Protein AF-A0A7S1CNX6-F1 (afdb_monomer_lite)

Organism: NCBI:txid1486930

Radius of gyration: 14.58 Å; chains: 1; bounding box: 37×36×36 Å

Structure (mmCIF, N/CA/C/O backbone):
data_AF-A0A7S1CNX6-F1
#
_entry.id   AF-A0A7S1CNX6-F1
#
loop_
_atom_site.group_PDB
_atom_site.id
_atom_site.type_symbol
_atom_site.label_atom_id
_atom_site.label_alt_id
_atom_site.label_comp_id
_atom_site.label_asym_id
_atom_site.label_entity_id
_atom_site.label_seq_id
_atom_site.pdbx_PDB_ins_code
_atom_site.Cartn_x
_atom_site.Cartn_y
_atom_site.Cartn_z
_atom_site.occupancy
_atom_site.B_iso_or_equiv
_atom_site.auth_seq_id
_atom_site.auth_comp_id
_atom_site.auth_asym_id
_atom_site.auth_atom_id
_atom_site.pdbx_PDB_model_num
ATOM 1 N N . GLY A 1 1 ? 10.327 21.411 -17.663 1.00 49.28 1 GLY A N 1
ATOM 2 C CA . GLY A 1 1 ? 8.907 21.516 -18.055 1.00 49.28 1 GLY A CA 1
ATOM 3 C C . GLY A 1 1 ? 8.058 21.557 -16.800 1.00 49.28 1 GLY A C 1
ATOM 4 O O . GLY A 1 1 ? 8.597 21.206 -15.756 1.00 49.28 1 GLY A O 1
ATOM 5 N N . PRO A 1 2 ? 6.796 22.010 -16.858 1.00 67.00 2 PRO A N 1
ATOM 6 C CA . PRO A 1 2 ? 5.916 21.973 -15.692 1.00 67.00 2 PRO A CA 1
ATOM 7 C C . PRO A 1 2 ? 5.732 20.526 -15.218 1.00 67.00 2 PRO A C 1
ATOM 9 O O . PRO A 1 2 ? 5.730 19.604 -16.038 1.00 67.00 2 PRO A O 1
ATOM 12 N N . ASN A 1 3 ? 5.598 20.332 -13.906 1.00 65.19 3 ASN A N 1
ATOM 13 C CA . ASN A 1 3 ? 5.233 19.032 -13.350 1.00 65.19 3 ASN A CA 1
ATOM 14 C C . ASN A 1 3 ? 3.901 18.588 -13.978 1.00 65.19 3 ASN A C 1
ATOM 16 O O . ASN A 1 3 ? 2.960 19.376 -14.071 1.00 65.19 3 ASN A O 1
ATOM 20 N N . THR A 1 4 ? 3.851 17.347 -14.454 1.00 72.94 4 THR A N 1
ATOM 21 C CA . THR A 1 4 ? 2.631 16.718 -14.984 1.00 72.94 4 THR A CA 1
ATOM 22 C C . THR A 1 4 ? 1.989 15.870 -13.885 1.00 72.94 4 THR A C 1
ATOM 24 O O . THR A 1 4 ? 2.619 15.631 -12.858 1.00 72.94 4 THR A O 1
ATOM 27 N N . GLY A 1 5 ? 0.762 15.384 -14.095 1.00 65.69 5 GLY A N 1
ATOM 28 C CA . GLY A 1 5 ? 0.116 14.446 -13.165 1.00 65.69 5 GLY A CA 1
ATOM 29 C C . GLY A 1 5 ? 0.789 13.068 -13.072 1.00 65.69 5 GLY A C 1
ATOM 30 O O . GLY A 1 5 ? 0.414 12.293 -12.208 1.00 65.69 5 GLY A O 1
ATOM 31 N N . GLY A 1 6 ? 1.777 12.782 -13.932 1.00 72.62 6 GLY A N 1
ATOM 32 C CA . GLY A 1 6 ? 2.460 11.492 -14.052 1.00 72.62 6 GLY A CA 1
ATOM 33 C C . GLY A 1 6 ? 2.450 11.014 -15.506 1.00 72.62 6 GLY A C 1
ATOM 34 O O . GLY A 1 6 ? 1.395 10.786 -16.084 1.00 72.62 6 GLY A O 1
ATOM 35 N N . MET A 1 7 ? 3.625 10.891 -16.133 1.00 79.88 7 MET A N 1
ATOM 36 C CA . MET A 1 7 ? 3.741 10.490 -17.552 1.00 79.88 7 MET A CA 1
ATOM 37 C C . MET A 1 7 ? 3.858 8.974 -17.752 1.00 79.88 7 MET A C 1
ATOM 39 O O . MET A 1 7 ? 3.803 8.493 -18.881 1.00 79.88 7 MET A O 1
ATOM 43 N N . GLY A 1 8 ? 4.062 8.226 -16.670 1.00 81.69 8 GLY A N 1
ATOM 44 C CA . GLY A 1 8 ? 4.224 6.780 -16.684 1.00 81.69 8 GLY A CA 1
ATOM 45 C C . GLY A 1 8 ? 4.760 6.269 -15.352 1.00 81.69 8 GLY A C 1
ATOM 46 O O . GLY A 1 8 ? 5.372 7.018 -14.591 1.00 81.69 8 GLY A O 1
ATOM 47 N N . ALA A 1 9 ? 4.533 4.986 -15.094 1.00 86.25 9 ALA A N 1
ATOM 48 C CA . ALA A 1 9 ? 5.018 4.266 -13.925 1.00 86.25 9 ALA A CA 1
ATOM 49 C C . ALA A 1 9 ? 5.551 2.891 -14.354 1.00 86.25 9 ALA A C 1
ATOM 51 O O . ALA A 1 9 ? 5.281 2.430 -15.464 1.00 86.25 9 ALA A O 1
ATOM 52 N N . TYR A 1 10 ? 6.318 2.236 -13.486 1.00 84.31 10 TYR A N 1
ATOM 53 C CA . TYR A 1 10 ? 6.756 0.853 -13.667 1.00 84.31 10 TYR A CA 1
ATOM 54 C C . TYR A 1 10 ? 6.834 0.152 -12.310 1.00 84.31 10 TYR A C 1
ATOM 56 O O . TYR A 1 10 ? 7.069 0.791 -11.284 1.00 84.31 10 TYR A O 1
ATOM 64 N N . ALA A 1 11 ? 6.627 -1.163 -12.307 1.00 84.25 11 ALA A N 1
ATOM 65 C CA . ALA A 1 11 ? 6.674 -1.979 -11.104 1.00 84.25 11 ALA A CA 1
ATOM 66 C C . ALA A 1 11 ? 7.169 -3.405 -11.438 1.00 84.25 11 ALA A C 1
ATOM 68 O O . ALA A 1 11 ? 6.797 -3.928 -12.490 1.00 84.25 11 ALA A O 1
ATOM 69 N N . PRO A 1 12 ? 7.978 -4.043 -10.568 1.00 83.88 12 PRO A N 1
ATOM 70 C CA . PRO A 1 12 ? 8.556 -3.486 -9.346 1.00 83.88 12 PRO A CA 1
ATOM 71 C C . PRO A 1 12 ? 9.688 -2.493 -9.621 1.00 83.88 12 PRO A C 1
ATOM 73 O O . PRO A 1 12 ? 10.423 -2.623 -10.598 1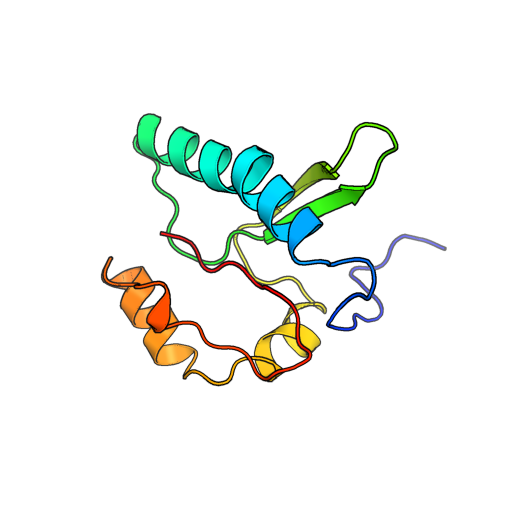.00 83.88 12 PRO A O 1
ATOM 76 N N . ALA A 1 13 ? 9.864 -1.523 -8.726 1.00 84.75 13 ALA A N 1
ATOM 77 C CA . ALA A 1 13 ? 11.048 -0.676 -8.748 1.00 84.75 13 ALA A CA 1
ATOM 78 C C . ALA A 1 13 ? 12.254 -1.466 -8.195 1.00 84.75 13 ALA A C 1
ATOM 80 O O . ALA A 1 13 ? 12.161 -1.949 -7.071 1.00 84.75 13 ALA A O 1
ATOM 81 N N . PRO A 1 14 ? 13.398 -1.573 -8.903 1.00 84.94 14 PRO A N 1
ATOM 82 C CA . PRO A 1 14 ? 14.573 -2.319 -8.431 1.00 84.94 14 PRO A CA 1
ATOM 83 C C . PRO A 1 14 ? 15.141 -1.840 -7.092 1.00 84.94 14 PRO A C 1
ATOM 85 O O . PRO A 1 14 ? 15.838 -2.582 -6.412 1.00 84.94 14 PRO A O 1
ATOM 88 N N . VAL A 1 15 ? 14.856 -0.590 -6.721 1.00 86.69 15 VAL A N 1
ATOM 89 C CA . VAL A 1 15 ? 15.246 -0.014 -5.429 1.00 86.69 15 VAL A CA 1
ATOM 90 C C . VAL A 1 15 ? 14.421 -0.568 -4.259 1.00 86.69 15 VAL A C 1
ATOM 92 O O . VAL A 1 15 ? 14.803 -0.411 -3.104 1.00 86.69 15 VAL A O 1
ATOM 95 N N . TRP A 1 16 ? 13.281 -1.201 -4.543 1.00 87.00 16 TRP A N 1
ATOM 96 C CA . TRP A 1 16 ? 12.386 -1.768 -3.546 1.00 87.00 16 TRP A CA 1
ATOM 97 C C . TRP A 1 16 ? 12.821 -3.190 -3.177 1.00 87.00 16 TRP A C 1
ATOM 99 O O . TRP A 1 16 ? 12.453 -4.151 -3.852 1.00 87.00 16 TRP A O 1
ATOM 109 N N . THR A 1 17 ? 13.616 -3.313 -2.112 1.00 90.19 17 THR A N 1
ATOM 110 C CA . THR A 1 17 ? 14.048 -4.602 -1.544 1.00 90.19 17 THR A CA 1
ATOM 111 C C . THR A 1 17 ? 13.209 -4.988 -0.324 1.00 90.19 17 THR A C 1
ATOM 113 O O . THR A 1 17 ? 12.532 -4.137 0.260 1.00 90.19 17 THR A O 1
ATOM 116 N N . ASP A 1 18 ? 13.276 -6.252 0.098 1.00 89.06 18 ASP A N 1
ATOM 117 C CA . ASP A 1 18 ? 12.572 -6.737 1.294 1.00 89.06 18 ASP A CA 1
ATOM 118 C C . ASP A 1 18 ? 13.050 -6.022 2.569 1.00 89.06 18 ASP A C 1
ATOM 120 O O . ASP A 1 18 ? 12.253 -5.700 3.453 1.00 89.06 18 ASP A O 1
ATOM 124 N N . GLU A 1 19 ? 14.341 -5.687 2.645 1.00 92.44 19 GLU A N 1
ATOM 125 C CA . GLU A 1 19 ? 14.904 -4.914 3.753 1.00 92.44 19 GLU A CA 1
ATOM 126 C C . GLU A 1 19 ? 14.313 -3.503 3.790 1.00 92.44 19 GLU A C 1
ATOM 128 O O . GLU A 1 19 ? 13.884 -3.038 4.850 1.00 92.44 19 GLU A O 1
ATOM 133 N N . LEU A 1 20 ? 14.239 -2.828 2.635 1.00 91.38 20 LEU A N 1
ATOM 134 C CA . LEU A 1 20 ? 13.623 -1.506 2.549 1.00 91.38 20 LEU A CA 1
ATOM 135 C C . LEU A 1 20 ? 12.131 -1.574 2.893 1.00 91.38 20 LEU A C 1
ATOM 137 O O . LEU A 1 20 ? 11.647 -0.731 3.649 1.00 91.38 20 LEU A O 1
ATOM 141 N N . ALA A 1 21 ? 11.418 -2.587 2.398 1.00 91.06 21 ALA A N 1
ATOM 142 C CA . ALA A 1 21 ? 10.008 -2.803 2.702 1.00 91.06 21 ALA A CA 1
ATOM 143 C C . ALA A 1 21 ? 9.779 -2.976 4.212 1.00 91.06 21 ALA A C 1
ATOM 145 O O . ALA A 1 21 ? 8.887 -2.339 4.776 1.00 91.06 21 ALA A O 1
ATOM 146 N N . SER A 1 22 ? 10.627 -3.757 4.890 1.00 92.75 22 SER A N 1
ATOM 147 C CA . SER A 1 22 ? 10.568 -3.937 6.344 1.00 92.75 22 SER A CA 1
ATOM 148 C C . SER A 1 22 ? 10.821 -2.629 7.099 1.00 92.75 22 SER A C 1
ATOM 150 O O . SER A 1 22 ? 10.106 -2.323 8.056 1.00 92.75 22 SER A O 1
ATOM 152 N N . VAL A 1 23 ? 11.809 -1.831 6.675 1.00 95.56 23 VAL A N 1
ATOM 153 C CA . VAL A 1 23 ? 12.099 -0.523 7.289 1.00 95.56 23 VAL A CA 1
ATOM 154 C C . VAL A 1 23 ? 10.920 0.431 7.109 1.00 95.56 23 VAL A C 1
ATOM 156 O O . VAL A 1 23 ? 10.482 1.049 8.080 1.00 95.56 23 VAL A O 1
ATOM 159 N N . VAL A 1 24 ? 10.367 0.533 5.899 1.00 95.25 24 VAL A N 1
ATOM 160 C CA . VAL A 1 24 ? 9.212 1.395 5.605 1.00 95.25 24 VAL A CA 1
ATOM 161 C C . VAL A 1 24 ? 7.987 0.957 6.406 1.00 95.25 24 VAL A C 1
ATOM 163 O O . VAL A 1 24 ? 7.319 1.794 7.012 1.00 95.25 24 VAL A O 1
ATOM 166 N N . HIS A 1 25 ? 7.702 -0.343 6.476 1.00 93.94 25 HIS A N 1
ATOM 167 C CA . HIS A 1 25 ? 6.583 -0.848 7.266 1.00 93.94 25 HIS A CA 1
ATOM 168 C C . HIS A 1 25 ? 6.721 -0.464 8.746 1.00 93.94 25 HIS A C 1
ATOM 170 O O . HIS A 1 25 ? 5.799 0.115 9.320 1.00 93.94 25 HIS A O 1
ATOM 176 N N . ALA A 1 26 ? 7.882 -0.731 9.350 1.00 96.19 26 ALA A N 1
ATOM 177 C CA . ALA A 1 26 ? 8.104 -0.507 10.776 1.00 96.19 26 ALA A CA 1
ATOM 178 C C . ALA A 1 26 ? 8.157 0.979 11.164 1.00 96.19 26 ALA A C 1
ATOM 180 O O . ALA A 1 26 ? 7.724 1.341 12.256 1.00 96.19 26 ALA A O 1
ATOM 181 N N . THR A 1 27 ? 8.700 1.835 10.296 1.00 96.38 27 THR A N 1
ATOM 182 C CA . THR A 1 27 ? 8.976 3.244 10.635 1.00 96.38 27 THR A CA 1
ATOM 183 C C . THR A 1 27 ? 7.953 4.230 10.082 1.00 96.38 27 THR A C 1
ATOM 185 O O . THR A 1 27 ? 7.866 5.346 10.589 1.00 96.38 27 THR A O 1
ATOM 188 N N . ILE A 1 28 ? 7.168 3.838 9.073 1.00 96.12 28 ILE A N 1
ATOM 189 C CA . ILE A 1 28 ? 6.235 4.730 8.375 1.00 96.12 28 ILE A CA 1
ATOM 190 C C . ILE A 1 28 ? 4.808 4.188 8.433 1.00 96.12 28 ILE A C 1
ATOM 192 O O . ILE A 1 28 ? 3.937 4.842 9.003 1.00 96.12 28 ILE A O 1
ATOM 196 N N . LEU A 1 29 ? 4.550 3.008 7.861 1.00 95.25 29 LEU A N 1
ATOM 197 C CA . LEU A 1 29 ? 3.174 2.533 7.666 1.00 95.25 29 LEU A CA 1
ATOM 198 C C . LEU A 1 29 ? 2.514 2.108 8.982 1.00 95.25 29 LEU A C 1
ATOM 200 O O . LEU A 1 29 ? 1.431 2.593 9.302 1.00 95.25 29 LEU A O 1
ATOM 204 N N . ALA A 1 30 ? 3.169 1.255 9.776 1.00 94.75 30 ALA A N 1
ATOM 205 C CA . ALA A 1 30 ? 2.610 0.786 11.043 1.00 94.75 30 ALA A CA 1
ATOM 206 C C . ALA A 1 30 ? 2.387 1.929 12.057 1.00 94.75 30 ALA A C 1
ATOM 208 O O . ALA A 1 30 ? 1.293 1.995 12.622 1.00 94.75 30 ALA A O 1
ATOM 209 N N . PRO A 1 31 ? 3.327 2.881 12.253 1.00 96.94 31 PRO A N 1
ATOM 210 C CA . PRO A 1 31 ? 3.084 4.038 13.114 1.00 96.94 31 PRO A CA 1
ATOM 211 C C . PRO A 1 31 ? 1.964 4.954 12.608 1.00 96.94 31 PRO A C 1
ATOM 213 O O . PRO A 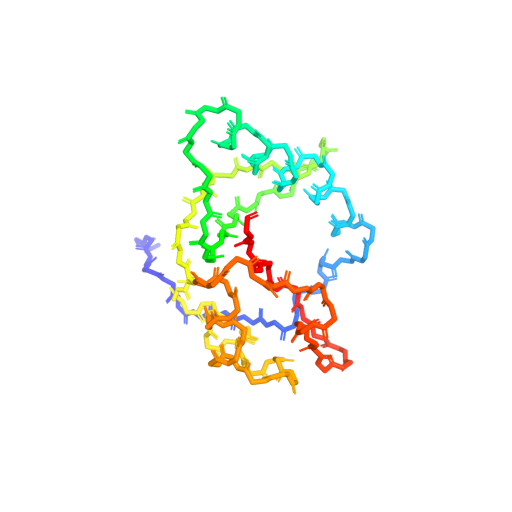1 31 ? 1.178 5.439 13.418 1.00 96.94 31 PRO A O 1
ATOM 216 N N . ALA A 1 32 ? 1.851 5.172 11.291 1.00 95.94 32 ALA A N 1
ATOM 217 C CA . ALA A 1 32 ? 0.774 5.985 10.726 1.00 95.94 32 ALA A CA 1
ATOM 218 C C . ALA A 1 32 ? -0.606 5.360 10.983 1.00 95.94 32 ALA A C 1
ATOM 220 O O . ALA A 1 32 ? -1.516 6.048 11.444 1.00 95.94 32 ALA A O 1
ATOM 221 N N . MET A 1 33 ? -0.750 4.050 10.753 1.00 93.94 33 MET A N 1
ATOM 222 C CA . MET A 1 33 ? -1.992 3.323 11.043 1.00 93.94 33 MET A CA 1
ATOM 223 C C . MET A 1 33 ? -2.323 3.338 12.538 1.00 93.94 33 MET A C 1
ATOM 225 O O . MET A 1 33 ? -3.452 3.647 12.918 1.00 93.94 33 MET A O 1
ATOM 229 N N . ALA A 1 34 ? -1.331 3.081 13.396 1.00 95.88 34 ALA A N 1
ATOM 230 C CA . ALA A 1 34 ? -1.511 3.113 14.844 1.00 95.88 34 ALA A CA 1
ATOM 231 C C . ALA A 1 34 ? -1.930 4.505 15.348 1.00 95.88 34 ALA A C 1
ATOM 233 O O . ALA A 1 34 ? -2.815 4.602 16.196 1.00 95.88 34 ALA A O 1
ATOM 234 N N . GLY A 1 35 ? -1.342 5.577 14.806 1.00 97.12 35 GLY A N 1
ATOM 235 C CA . GLY A 1 35 ? -1.717 6.955 15.129 1.00 97.12 35 GLY A CA 1
ATOM 236 C C . GLY A 1 35 ? -3.163 7.267 14.744 1.00 97.12 35 GLY A C 1
ATOM 237 O O . GLY A 1 35 ? -3.939 7.724 15.581 1.00 97.12 35 GLY A O 1
ATOM 238 N N . MET A 1 36 ? -3.562 6.927 13.514 1.00 95.94 36 MET A N 1
ATOM 239 C CA . MET A 1 36 ? -4.943 7.101 13.048 1.00 95.94 36 MET A CA 1
ATOM 240 C C . MET A 1 36 ? -5.948 6.323 13.910 1.00 95.94 36 MET A C 1
ATOM 242 O O . MET A 1 36 ? -6.995 6.857 14.277 1.00 95.94 36 MET A O 1
ATOM 246 N N . ALA A 1 37 ? -5.620 5.087 14.294 1.00 94.69 37 ALA A N 1
ATOM 247 C CA . ALA A 1 37 ? -6.452 4.291 15.192 1.00 94.69 37 ALA A CA 1
ATOM 248 C C . ALA A 1 37 ? -6.547 4.905 16.602 1.00 94.69 37 ALA A C 1
ATOM 250 O O . ALA A 1 37 ? -7.643 4.998 17.154 1.00 94.69 37 ALA A O 1
ATOM 251 N N . ALA A 1 38 ? -5.428 5.371 17.167 1.00 97.12 38 ALA A N 1
ATOM 252 C CA . ALA A 1 38 ? -5.385 6.007 18.485 1.00 97.12 38 ALA A CA 1
ATOM 253 C C . ALA A 1 38 ? -6.190 7.318 18.543 1.00 97.12 38 ALA A C 1
ATOM 255 O O . ALA A 1 38 ? -6.763 7.647 19.579 1.00 97.12 38 ALA A O 1
ATOM 256 N N . GLU A 1 39 ? -6.290 8.036 17.423 1.00 97.00 39 GLU A N 1
ATOM 257 C CA . GLU A 1 39 ? -7.135 9.227 17.275 1.00 97.00 39 GLU A CA 1
ATOM 258 C C . GLU A 1 39 ? -8.628 8.906 17.062 1.00 97.00 39 GLU A C 1
ATOM 260 O O . GLU A 1 39 ? -9.435 9.818 16.881 1.00 97.00 39 GLU A O 1
ATOM 265 N N . GLY A 1 40 ? -9.023 7.627 17.053 1.00 95.88 40 GLY A N 1
ATOM 266 C CA . GLY A 1 40 ? -10.398 7.212 16.758 1.00 95.88 40 GLY A CA 1
ATOM 267 C C . GLY A 1 40 ? -10.787 7.406 15.288 1.00 95.88 40 GLY A C 1
ATOM 268 O O . GLY A 1 40 ? -11.968 7.520 14.966 1.00 95.88 40 GLY A O 1
ATOM 269 N N . ARG A 1 41 ? -9.796 7.467 14.392 1.00 94.31 41 ARG A N 1
ATOM 270 C CA . ARG A 1 41 ? -9.939 7.747 12.956 1.00 94.31 41 ARG A CA 1
ATOM 271 C C . ARG A 1 41 ? -9.258 6.658 12.124 1.00 94.31 41 ARG A C 1
ATOM 273 O O . ARG A 1 41 ? -8.509 6.968 11.203 1.00 94.31 41 ARG A O 1
ATOM 280 N N . ALA A 1 42 ? -9.493 5.393 12.482 1.00 92.31 42 ALA A N 1
ATOM 281 C CA . ALA A 1 42 ? -8.921 4.238 11.789 1.00 92.31 42 ALA A CA 1
ATOM 282 C C . ALA A 1 42 ? -9.160 4.319 10.270 1.00 92.31 42 ALA A C 1
ATOM 284 O O . ALA A 1 42 ? -10.242 4.708 9.819 1.00 92.31 42 ALA A O 1
ATOM 285 N N . PHE A 1 43 ? -8.133 3.982 9.492 1.00 93.19 43 PHE A N 1
ATOM 286 C CA . PHE A 1 43 ? -8.134 4.145 8.045 1.00 93.19 43 PHE A CA 1
ATOM 287 C C . PHE A 1 43 ? -8.332 2.804 7.350 1.00 93.19 43 PHE A C 1
ATOM 289 O O . PHE A 1 43 ? -7.468 1.943 7.418 1.00 93.19 43 PHE A O 1
ATOM 296 N N . VAL A 1 44 ? -9.418 2.677 6.592 1.00 91.88 44 VAL A N 1
ATOM 297 C CA . VAL A 1 44 ? -9.701 1.478 5.799 1.00 91.88 44 VAL A CA 1
ATOM 298 C C . VAL A 1 44 ? -9.593 1.817 4.318 1.00 91.88 44 VAL A C 1
ATOM 300 O O . VAL A 1 44 ? -10.353 2.645 3.813 1.00 91.88 44 VAL A O 1
ATOM 303 N N . GLY A 1 45 ? -8.668 1.165 3.610 1.00 90.75 45 GLY A N 1
ATOM 304 C CA . GLY A 1 45 ? -8.518 1.313 2.163 1.00 90.75 45 GLY A CA 1
ATOM 305 C C . GLY A 1 45 ? -7.072 1.237 1.673 1.00 90.75 45 GLY A C 1
ATOM 306 O O . GLY A 1 45 ? -6.234 0.519 2.215 1.00 90.75 45 GLY A O 1
ATOM 307 N N . CYS A 1 46 ? -6.768 1.982 0.608 1.00 91.12 46 CYS A N 1
ATOM 308 C CA . CYS A 1 46 ? -5.416 2.077 0.059 1.00 91.12 46 CYS A CA 1
ATOM 309 C C . CYS A 1 46 ? -4.695 3.293 0.650 1.00 91.12 46 CYS A C 1
ATOM 311 O O . CYS A 1 46 ? -5.020 4.433 0.311 1.00 91.12 46 CYS A O 1
ATOM 313 N N . LEU A 1 47 ? -3.717 3.042 1.523 1.00 93.19 47 LEU A N 1
ATOM 314 C CA . LEU A 1 47 ? -2.808 4.070 2.018 1.00 93.19 47 LEU A CA 1
ATOM 315 C C . LEU A 1 47 ? -1.557 4.082 1.138 1.00 93.19 47 LEU A C 1
ATOM 317 O O . LEU A 1 47 ? -0.701 3.204 1.226 1.00 93.19 47 LEU A O 1
ATOM 321 N N . TYR A 1 48 ? -1.457 5.089 0.282 1.00 93.44 48 TYR A N 1
ATOM 322 C CA . TYR A 1 48 ? -0.320 5.289 -0.602 1.00 93.44 48 TYR A CA 1
ATOM 323 C C . TYR A 1 48 ? 0.666 6.264 0.042 1.00 93.44 48 TYR A C 1
ATOM 325 O O . TYR A 1 48 ? 0.299 7.395 0.359 1.00 93.44 48 TYR A O 1
ATOM 333 N N . ALA A 1 49 ? 1.917 5.843 0.215 1.00 94.19 49 ALA A N 1
ATOM 334 C CA . ALA A 1 49 ? 2.985 6.677 0.757 1.00 94.19 49 ALA A CA 1
ATOM 335 C C . ALA A 1 49 ? 3.948 7.095 -0.361 1.00 94.19 49 ALA A C 1
ATOM 337 O O . ALA A 1 49 ? 4.646 6.258 -0.932 1.00 94.19 49 ALA A O 1
ATOM 338 N N . GLY A 1 50 ? 4.012 8.394 -0.651 1.00 93.44 50 GLY A N 1
ATOM 339 C CA . GLY A 1 50 ? 5.061 8.966 -1.486 1.00 93.44 50 GLY A CA 1
ATOM 340 C C . GLY A 1 50 ? 6.348 9.057 -0.676 1.00 93.44 50 GLY A C 1
ATOM 341 O O . GLY A 1 50 ? 6.398 9.785 0.316 1.00 93.44 50 GLY A O 1
ATOM 342 N N . LEU A 1 51 ? 7.380 8.312 -1.072 1.00 94.38 51 LEU A N 1
ATOM 343 C CA . LEU A 1 51 ? 8.633 8.217 -0.324 1.00 94.38 51 LEU A CA 1
ATOM 344 C C . LEU A 1 51 ? 9.795 8.852 -1.076 1.00 94.38 51 LEU A C 1
ATOM 346 O O . LEU A 1 51 ? 9.958 8.671 -2.281 1.00 94.38 51 LEU A O 1
ATOM 350 N N . MET A 1 52 ? 10.657 9.526 -0.322 1.00 94.06 52 MET A N 1
ATOM 351 C CA . MET A 1 52 ? 11.980 9.935 -0.768 1.00 94.06 52 MET A CA 1
ATOM 352 C C . MET A 1 52 ? 13.024 9.116 -0.020 1.00 94.06 52 MET A C 1
ATOM 354 O O . MET A 1 52 ? 13.044 9.094 1.212 1.00 94.06 52 MET A O 1
ATOM 358 N N . LEU A 1 53 ? 13.895 8.433 -0.759 1.00 93.06 53 LEU A N 1
ATOM 359 C CA . LEU A 1 53 ? 15.006 7.690 -0.175 1.00 93.06 53 LEU A CA 1
ATOM 360 C C . LEU A 1 53 ? 16.175 8.648 0.037 1.00 93.06 53 LEU A C 1
ATOM 362 O O . LEU A 1 53 ? 16.692 9.226 -0.917 1.00 93.06 53 LEU A O 1
ATOM 366 N N . THR A 1 54 ? 16.561 8.835 1.295 1.00 94.38 54 THR A N 1
ATOM 367 C CA . THR A 1 54 ? 17.640 9.748 1.690 1.00 94.38 54 THR A CA 1
ATOM 368 C C . THR A 1 54 ? 18.804 8.973 2.306 1.00 94.38 54 THR A C 1
ATOM 370 O O . THR A 1 54 ? 18.668 7.795 2.636 1.00 94.38 54 THR A O 1
ATOM 373 N N . ALA A 1 55 ? 19.940 9.642 2.524 1.00 94.38 55 ALA A N 1
ATOM 374 C CA . ALA A 1 55 ? 21.083 9.057 3.230 1.00 94.38 55 ALA A CA 1
ATOM 375 C C . ALA A 1 55 ? 20.757 8.636 4.681 1.00 94.38 55 ALA A C 1
ATOM 377 O O . ALA A 1 55 ? 21.418 7.764 5.232 1.00 94.38 55 ALA A O 1
ATOM 378 N N . GLU A 1 56 ? 19.721 9.225 5.284 1.00 94.56 56 GLU A N 1
ATOM 379 C CA . GLU A 1 56 ? 19.235 8.903 6.633 1.00 94.56 56 GLU A CA 1
ATOM 380 C C . GLU A 1 56 ? 18.083 7.880 6.633 1.00 94.56 56 GLU A C 1
ATOM 382 O O . GLU A 1 56 ? 17.467 7.638 7.671 1.00 94.56 56 GLU A O 1
ATOM 387 N N . GLY A 1 57 ? 17.745 7.309 5.472 1.00 92.56 57 GLY A N 1
ATOM 388 C CA . GLY A 1 57 ? 16.629 6.376 5.299 1.00 92.56 57 GLY A CA 1
ATOM 389 C C . GLY A 1 57 ? 15.411 6.977 4.581 1.00 92.56 57 GLY A C 1
ATOM 390 O O . GLY A 1 57 ? 15.460 8.117 4.101 1.00 92.56 57 GLY A O 1
ATOM 391 N N . PRO A 1 58 ? 14.317 6.202 4.445 1.00 95.50 58 PRO A N 1
ATOM 392 C CA . PRO A 1 58 ? 13.112 6.641 3.752 1.00 95.50 58 PRO A CA 1
ATOM 393 C C . PRO A 1 58 ? 12.395 7.740 4.544 1.00 95.50 58 PRO A C 1
ATOM 395 O O . PRO A 1 58 ? 12.234 7.648 5.760 1.00 95.50 58 PRO A O 1
ATOM 398 N N . LYS A 1 59 ? 11.938 8.780 3.847 1.00 95.62 59 LYS A N 1
ATOM 399 C CA . LYS A 1 59 ? 11.132 9.866 4.415 1.00 95.62 59 LYS A CA 1
ATOM 400 C C . LYS A 1 59 ? 9.830 10.000 3.632 1.00 95.62 59 LYS A C 1
ATOM 402 O O . LYS A 1 59 ? 9.829 9.869 2.408 1.00 95.62 59 LYS A O 1
ATOM 407 N N . VAL A 1 60 ? 8.736 10.277 4.336 1.00 96.19 60 VAL A N 1
ATOM 408 C CA . VAL A 1 60 ? 7.436 10.547 3.711 1.00 96.19 60 VAL A CA 1
ATOM 409 C C . VAL A 1 60 ? 7.449 11.945 3.104 1.00 96.19 60 VAL A C 1
ATOM 411 O O . VAL A 1 60 ? 7.745 12.918 3.793 1.00 96.19 60 VAL A O 1
ATOM 414 N N . VAL A 1 61 ? 7.109 12.031 1.822 1.00 94.81 61 VAL A N 1
ATOM 415 C CA . VAL A 1 61 ? 6.798 13.286 1.128 1.00 94.81 61 VAL A CA 1
ATOM 416 C C . VAL A 1 61 ? 5.323 13.613 1.320 1.00 94.81 61 VAL A C 1
ATOM 418 O O . VAL A 1 61 ? 4.978 14.721 1.717 1.00 94.81 61 VAL A O 1
ATOM 421 N N . GLU A 1 62 ? 4.459 12.627 1.080 1.00 93.38 62 GLU A N 1
ATOM 422 C CA . GLU A 1 62 ? 3.011 12.764 1.198 1.00 93.38 62 GLU A CA 1
ATOM 423 C C . GLU A 1 62 ? 2.325 11.410 1.404 1.00 93.38 62 GLU A C 1
ATOM 425 O O . GLU A 1 62 ? 2.872 10.355 1.070 1.00 93.38 62 GLU A O 1
ATOM 430 N N . PHE A 1 63 ? 1.095 11.461 1.915 1.00 94.19 63 PHE A N 1
ATOM 431 C CA . PHE A 1 63 ? 0.168 10.337 1.905 1.00 94.19 63 PHE A CA 1
ATOM 432 C C . PHE A 1 63 ? -1.010 10.631 0.985 1.00 94.19 63 PHE A C 1
ATOM 434 O O . PHE A 1 63 ? -1.519 11.749 0.935 1.00 94.19 63 PHE A O 1
ATOM 441 N N . ASN A 1 64 ? -1.480 9.589 0.314 1.00 93.56 64 ASN A N 1
ATOM 442 C CA . ASN A 1 64 ? -2.684 9.599 -0.492 1.00 93.56 64 ASN A CA 1
ATOM 443 C C . ASN A 1 64 ? -3.612 8.455 -0.053 1.00 93.56 64 ASN A C 1
ATOM 445 O O . ASN A 1 64 ? -3.158 7.360 0.262 1.00 93.56 64 ASN A O 1
ATOM 449 N N . CYS A 1 65 ? -4.923 8.694 -0.074 1.00 93.44 65 CYS A N 1
ATOM 450 C CA . CYS A 1 65 ? -5.941 7.747 0.413 1.00 93.44 65 CYS A CA 1
ATOM 451 C C . CYS A 1 65 ? -6.565 6.885 -0.704 1.00 93.44 65 CYS A C 1
ATOM 453 O O . CYS A 1 65 ? -7.735 6.515 -0.639 1.00 93.44 65 CYS A O 1
ATOM 455 N N . ARG A 1 66 ? -5.821 6.676 -1.791 1.00 92.50 66 ARG A N 1
ATOM 456 C CA . ARG A 1 66 ? -6.247 5.998 -3.023 1.00 92.50 66 ARG A CA 1
ATOM 457 C C . ARG A 1 66 ? -5.020 5.551 -3.806 1.00 92.50 66 ARG A C 1
ATOM 459 O O . ARG A 1 66 ? -3.962 6.171 -3.672 1.00 92.50 66 ARG A O 1
ATOM 466 N N . PHE A 1 67 ? -5.191 4.557 -4.674 1.00 89.88 67 PHE A N 1
ATOM 467 C CA . PHE A 1 67 ? -4.159 4.193 -5.643 1.00 89.88 67 PHE A CA 1
ATOM 468 C C . PHE A 1 67 ? -3.748 5.410 -6.486 1.00 89.88 67 PHE A C 1
ATOM 470 O O . PHE A 1 67 ? -4.587 6.242 -6.833 1.00 89.88 67 PHE A O 1
ATOM 477 N N . GLY A 1 68 ? -2.451 5.534 -6.763 1.00 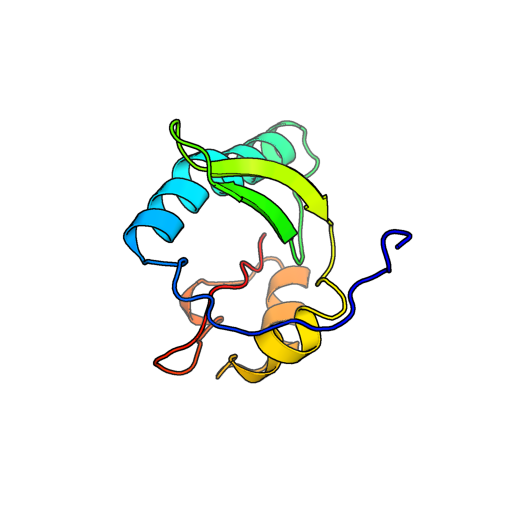87.31 68 GLY A N 1
ATOM 478 C CA . GLY A 1 68 ? -1.928 6.571 -7.651 1.00 87.31 68 GLY A CA 1
ATOM 479 C C . GLY A 1 68 ? -2.312 6.325 -9.111 1.00 87.31 68 GLY A C 1
ATOM 480 O O . GLY A 1 68 ? -2.595 5.193 -9.499 1.00 87.31 68 GLY A O 1
ATOM 481 N N . ASP A 1 69 ? -2.320 7.387 -9.907 1.00 88.31 69 ASP A N 1
ATOM 482 C CA . ASP A 1 69 ? -2.449 7.339 -11.362 1.00 88.31 69 ASP A CA 1
ATOM 483 C C . ASP A 1 69 ? -1.221 8.076 -11.925 1.00 88.31 69 ASP A C 1
ATOM 485 O O . ASP A 1 69 ? -1.073 9.264 -11.622 1.00 88.31 69 ASP A O 1
ATOM 489 N N . PRO A 1 70 ? -0.318 7.417 -12.682 1.00 89.25 70 PRO A N 1
ATOM 490 C CA . PRO A 1 70 ? -0.489 6.122 -13.347 1.00 89.25 70 PRO A CA 1
ATOM 491 C C . PRO A 1 70 ? 0.037 4.880 -12.597 1.00 89.25 70 PRO A C 1
ATOM 493 O O . PRO A 1 70 ? 0.246 3.829 -13.209 1.00 89.25 70 PRO A O 1
ATOM 496 N N . GLU A 1 71 ? 0.303 4.950 -11.291 1.00 89.50 71 GLU A N 1
ATOM 497 C CA . GLU A 1 71 ? 0.887 3.824 -10.545 1.00 89.50 71 GLU A CA 1
ATOM 498 C C . GLU A 1 71 ? -0.034 2.594 -10.472 1.00 89.50 71 GLU A C 1
ATOM 500 O O . GLU A 1 71 ? 0.442 1.457 -10.551 1.00 89.50 71 GLU A O 1
ATOM 505 N N . ALA A 1 72 ? -1.352 2.787 -10.367 1.00 90.38 72 ALA A N 1
ATOM 506 C CA . ALA A 1 72 ? -2.324 1.694 -10.322 1.00 90.38 72 ALA A CA 1
ATOM 507 C C . ALA A 1 72 ? -2.205 0.767 -11.541 1.00 90.38 72 ALA A C 1
ATOM 509 O O . ALA A 1 72 ? -2.301 -0.454 -11.407 1.00 90.38 72 ALA A O 1
ATOM 510 N N . GLN A 1 73 ? -1.943 1.340 -12.717 1.00 90.50 73 GLN A N 1
ATOM 511 C CA . GLN A 1 73 ? -1.866 0.642 -13.998 1.00 90.50 73 GLN A CA 1
ATOM 512 C C . GLN A 1 73 ? -0.722 -0.373 -14.050 1.00 90.50 73 GLN A C 1
ATOM 514 O O . GLN A 1 73 ? -0.793 -1.317 -14.832 1.00 90.50 73 GLN A O 1
ATOM 519 N N . VAL A 1 74 ? 0.314 -0.205 -13.225 1.00 87.69 74 VAL A N 1
ATOM 520 C CA . VAL A 1 74 ? 1.451 -1.135 -13.153 1.00 87.69 74 VAL A CA 1
ATOM 521 C C . VAL A 1 74 ? 1.462 -1.973 -11.884 1.00 87.69 74 VAL A C 1
ATOM 523 O O . VAL A 1 74 ? 2.039 -3.052 -11.890 1.00 87.69 74 VAL A O 1
ATOM 526 N N . VAL A 1 75 ? 0.804 -1.519 -10.816 1.00 87.69 75 VAL A N 1
ATOM 527 C CA . VAL A 1 75 ? 0.710 -2.238 -9.540 1.00 87.69 75 VAL A CA 1
ATOM 528 C C . VAL A 1 75 ? -0.395 -3.291 -9.558 1.00 87.69 75 VAL A C 1
ATOM 530 O O . VAL A 1 75 ? -0.152 -4.439 -9.201 1.00 87.69 75 VAL A O 1
ATOM 533 N N . LEU A 1 76 ? -1.613 -2.933 -9.973 1.00 90.44 76 LEU A N 1
ATOM 534 C CA . LEU A 1 76 ? -2.758 -3.849 -9.914 1.00 90.44 76 LEU A CA 1
ATOM 535 C C . LEU A 1 76 ? -2.564 -5.126 -10.753 1.00 90.44 76 LEU A C 1
ATOM 537 O 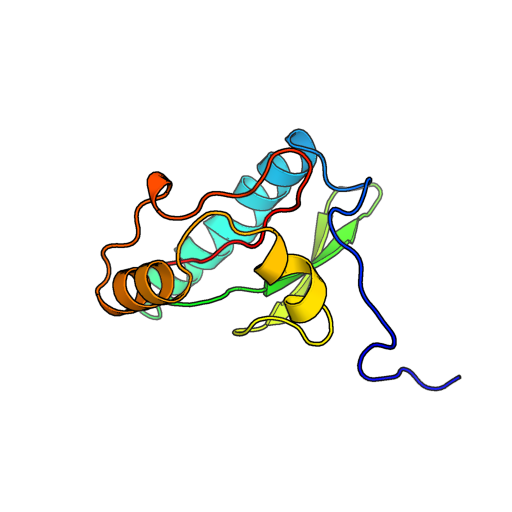O . LEU A 1 76 ? -2.931 -6.197 -10.268 1.00 90.44 76 LEU A O 1
ATOM 541 N N . PRO A 1 77 ? -1.930 -5.089 -11.947 1.00 89.81 77 PRO A N 1
ATOM 542 C CA . PRO A 1 77 ? -1.640 -6.307 -12.707 1.00 89.81 77 PRO A CA 1
ATOM 543 C C . PRO A 1 77 ? -0.691 -7.290 -12.008 1.00 89.81 77 PRO A C 1
ATOM 545 O O . PRO A 1 77 ? -0.586 -8.441 -12.431 1.00 89.81 77 PRO A O 1
ATOM 548 N N . LEU A 1 78 ? 0.017 -6.865 -10.959 1.00 87.69 78 LEU A N 1
ATOM 549 C CA . LEU A 1 78 ? 0.939 -7.714 -10.204 1.00 87.69 78 LEU A CA 1
ATOM 550 C C . LEU A 1 78 ? 0.238 -8.583 -9.157 1.00 87.69 78 LEU A C 1
ATOM 552 O O . LEU A 1 78 ? 0.823 -9.566 -8.693 1.00 87.69 78 LEU A O 1
ATOM 556 N N . LEU A 1 79 ? -1.005 -8.246 -8.810 1.00 90.06 79 LEU A N 1
ATOM 557 C CA . LEU A 1 79 ? -1.825 -9.039 -7.905 1.00 90.06 79 LEU A CA 1
ATOM 558 C C . LEU A 1 79 ? -2.143 -10.401 -8.536 1.00 90.06 79 LEU A C 1
ATOM 560 O O . LEU A 1 79 ? -2.500 -10.511 -9.715 1.00 90.06 79 LEU A O 1
ATOM 564 N N . SER A 1 80 ? -1.999 -11.450 -7.733 1.00 90.44 80 SER A N 1
ATOM 565 C CA . SER A 1 80 ? -2.481 -12.800 -8.040 1.00 90.44 80 SER A CA 1
ATOM 566 C C . SER A 1 80 ? -3.792 -13.139 -7.327 1.00 90.44 80 SER A C 1
ATOM 568 O O . SER A 1 80 ? -4.394 -14.161 -7.647 1.00 90.44 80 SER A O 1
ATOM 570 N N . CYS A 1 81 ? -4.236 -12.298 -6.392 1.00 90.81 81 CYS A N 1
ATOM 571 C CA . CYS A 1 81 ? -5.536 -12.385 -5.731 1.00 90.81 81 CYS A CA 1
ATOM 572 C C . CYS A 1 81 ? -6.636 -11.629 -6.496 1.00 90.81 81 CYS A C 1
ATOM 574 O O . CYS A 1 81 ? -6.347 -10.784 -7.347 1.00 90.81 81 CYS A O 1
ATOM 576 N N . ASP A 1 82 ? -7.897 -11.895 -6.148 1.00 93.50 82 ASP A N 1
ATOM 577 C CA . ASP A 1 82 ? -9.031 -11.092 -6.609 1.00 93.50 82 ASP A CA 1
ATOM 578 C C . ASP A 1 82 ? -9.090 -9.768 -5.828 1.00 93.50 82 ASP A C 1
ATOM 580 O O . ASP A 1 82 ? -9.210 -9.740 -4.600 1.00 93.50 82 ASP A O 1
ATOM 584 N N . LEU A 1 83 ? -8.984 -8.650 -6.547 1.00 91.62 83 LEU A N 1
ATOM 585 C CA . LEU A 1 83 ? -9.028 -7.315 -5.957 1.00 91.62 83 LEU A CA 1
ATOM 586 C C . LEU A 1 83 ? -10.390 -7.008 -5.318 1.00 91.62 83 LEU A C 1
ATOM 588 O O . LEU A 1 83 ? -10.437 -6.299 -4.314 1.00 91.62 83 LEU A O 1
ATOM 592 N N . VAL A 1 84 ? -11.486 -7.529 -5.876 1.00 94.19 84 VAL A N 1
ATOM 593 C CA . VAL A 1 84 ? -12.836 -7.318 -5.341 1.00 94.19 84 VAL A CA 1
ATOM 594 C C . VAL A 1 84 ? -12.962 -7.983 -3.976 1.00 94.19 84 VAL A C 1
ATOM 596 O O . VAL A 1 84 ? -13.450 -7.348 -3.042 1.00 94.19 84 VAL A O 1
ATOM 599 N N . ASP A 1 85 ? -12.452 -9.206 -3.826 1.00 94.06 85 ASP A N 1
ATOM 600 C CA . ASP A 1 85 ? -12.463 -9.921 -2.546 1.00 94.06 85 ASP A CA 1
ATOM 601 C C . ASP A 1 85 ? -11.650 -9.182 -1.480 1.00 94.06 85 ASP A C 1
ATOM 603 O O . ASP A 1 85 ? -12.111 -9.017 -0.349 1.00 94.06 85 ASP A O 1
ATOM 607 N N . VAL A 1 86 ? -10.472 -8.669 -1.850 1.00 93.12 86 VAL A N 1
ATOM 608 C CA . VAL A 1 86 ? -9.633 -7.843 -0.968 1.00 93.12 86 VAL A CA 1
ATOM 609 C C . VAL A 1 86 ? -10.380 -6.580 -0.533 1.00 93.12 86 VAL A C 1
ATOM 611 O O . VAL A 1 86 ? -10.462 -6.296 0.660 1.00 93.12 86 VAL A O 1
ATOM 614 N N . MET A 1 87 ? -10.975 -5.839 -1.473 1.00 92.50 87 MET A N 1
ATOM 615 C CA . MET A 1 87 ? -11.721 -4.613 -1.167 1.00 92.50 87 MET A CA 1
ATOM 616 C C . MET A 1 87 ? -12.943 -4.884 -0.278 1.00 92.50 87 MET A C 1
ATOM 618 O O . MET A 1 87 ? -13.189 -4.142 0.675 1.00 92.50 87 MET A O 1
ATOM 622 N N . LEU A 1 88 ? -13.686 -5.963 -0.539 1.00 94.56 88 LEU A N 1
ATOM 623 C CA . LEU A 1 88 ? -14.812 -6.381 0.298 1.00 94.56 88 LEU A CA 1
ATOM 624 C C . LEU A 1 88 ? -14.353 -6.775 1.707 1.00 94.56 88 LEU A C 1
ATOM 626 O O . LEU A 1 88 ? -15.010 -6.415 2.687 1.00 94.56 88 LEU A O 1
ATOM 630 N N . ALA A 1 89 ? -13.223 -7.475 1.826 1.00 94.50 89 ALA A N 1
ATOM 631 C CA . ALA A 1 89 ? -12.636 -7.834 3.111 1.00 94.50 89 ALA A CA 1
ATOM 632 C C . ALA A 1 89 ? -12.204 -6.593 3.909 1.00 94.50 89 ALA A C 1
ATOM 634 O O . ALA A 1 89 ? -12.479 -6.533 5.108 1.00 94.50 89 ALA A O 1
ATOM 635 N N . CYS A 1 90 ? -11.628 -5.574 3.258 1.00 92.69 90 CYS A N 1
ATOM 636 C CA . CYS A 1 90 ? -11.344 -4.277 3.881 1.00 92.69 90 CYS A CA 1
ATOM 637 C C . CYS A 1 90 ? -12.616 -3.634 4.438 1.00 92.69 90 CYS A C 1
ATOM 639 O O . CYS A 1 90 ? -12.680 -3.337 5.629 1.00 92.69 90 CYS A O 1
ATOM 641 N N . CYS A 1 91 ? -13.651 -3.469 3.606 1.00 91.62 91 CYS A N 1
ATOM 642 C CA . CYS A 1 91 ? -14.915 -2.854 4.023 1.00 91.62 91 CYS A CA 1
ATOM 643 C C . CYS A 1 91 ? -15.595 -3.608 5.176 1.00 91.62 91 CYS A C 1
ATOM 645 O O . CYS A 1 91 ? -16.300 -2.999 5.977 1.00 91.62 91 CYS A O 1
ATOM 647 N N . ALA A 1 92 ? -15.389 -4.924 5.263 1.00 94.44 92 ALA A N 1
ATOM 648 C CA . ALA A 1 92 ? -15.929 -5.764 6.323 1.00 94.44 92 ALA A CA 1
ATOM 649 C C . ALA A 1 92 ? -15.025 -5.880 7.566 1.00 94.44 92 ALA A C 1
ATOM 651 O O . ALA A 1 92 ? -15.419 -6.557 8.515 1.00 94.44 92 ALA A O 1
ATOM 652 N N . GLY A 1 93 ? -13.825 -5.286 7.566 1.00 92.44 93 GLY A N 1
ATOM 653 C CA . GLY A 1 93 ? -12.851 -5.429 8.655 1.00 92.44 93 GLY A CA 1
ATOM 654 C C . GLY A 1 93 ? -12.316 -6.859 8.818 1.00 92.44 93 GLY A C 1
ATOM 655 O O . GLY A 1 93 ? -12.035 -7.288 9.932 1.00 92.44 93 GLY A O 1
ATOM 656 N N . ARG A 1 94 ? -12.233 -7.620 7.719 1.00 94.75 94 ARG A N 1
ATOM 657 C CA . ARG A 1 94 ? -11.809 -9.032 7.682 1.00 94.75 94 ARG A CA 1
ATOM 658 C C . ARG A 1 94 ? -10.620 -9.287 6.751 1.00 94.75 94 ARG A C 1
ATOM 660 O O . ARG A 1 94 ? -10.413 -10.424 6.345 1.00 94.75 94 ARG A O 1
ATOM 667 N N . LEU A 1 95 ? -9.885 -8.248 6.351 1.00 92.44 95 LEU A N 1
ATOM 668 C CA . LEU A 1 95 ? -8.679 -8.441 5.546 1.00 92.44 95 LEU A CA 1
ATOM 669 C C . LEU A 1 95 ? -7.632 -9.170 6.384 1.00 92.44 95 LEU A C 1
ATOM 671 O O . LEU A 1 95 ? -7.243 -8.704 7.454 1.00 92.44 95 LEU A O 1
ATOM 675 N N . GLU A 1 96 ? -7.144 -10.281 5.855 1.00 90.88 96 GLU A N 1
ATOM 676 C CA . GLU A 1 96 ? -6.006 -10.998 6.411 1.00 90.88 96 GLU A CA 1
ATOM 677 C C . GLU A 1 96 ? -4.806 -10.878 5.465 1.00 90.88 96 GLU A C 1
ATOM 679 O O . GLU A 1 96 ? -4.997 -10.837 4.245 1.00 90.88 96 GLU A O 1
ATOM 684 N N . PRO A 1 97 ? -3.559 -10.884 5.977 1.00 86.25 97 PRO A N 1
ATOM 685 C CA . PRO A 1 97 ? -2.364 -10.793 5.136 1.00 86.25 97 PRO A CA 1
ATOM 686 C C . PRO A 1 97 ? -2.321 -11.825 4.000 1.00 86.25 97 PRO A C 1
ATOM 688 O O . PRO A 1 97 ? -1.866 -11.518 2.905 1.00 86.25 97 PRO A O 1
ATOM 691 N N . ALA A 1 98 ? -2.848 -13.032 4.230 1.00 88.25 98 ALA A N 1
ATOM 692 C CA . ALA A 1 98 ? -2.881 -14.104 3.235 1.00 88.25 98 ALA A CA 1
ATOM 693 C C . ALA A 1 98 ? -3.824 -13.834 2.045 1.00 88.25 98 ALA A C 1
ATOM 695 O O . ALA A 1 98 ? -3.712 -14.504 1.020 1.00 88.25 98 ALA A O 1
ATOM 696 N N . MET A 1 99 ? -4.746 -12.870 2.159 1.00 91.06 99 MET A N 1
ATOM 697 C CA . MET A 1 99 ? -5.688 -12.527 1.086 1.00 91.06 99 MET A CA 1
ATOM 698 C C . MET A 1 99 ? -5.030 -11.703 -0.024 1.00 91.06 99 MET A C 1
ATOM 700 O O . MET A 1 99 ? -5.501 -11.728 -1.159 1.00 91.06 99 MET A O 1
ATOM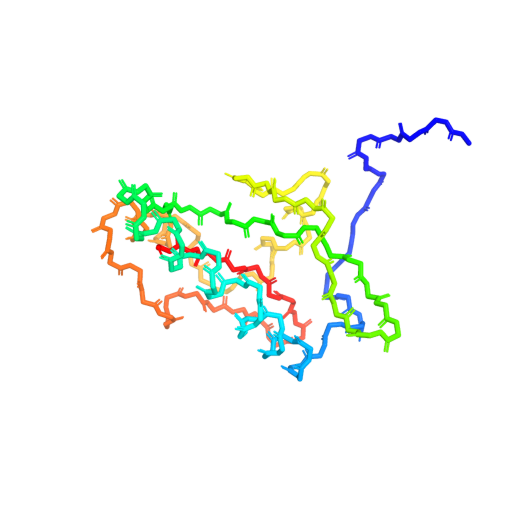 704 N N . VAL A 1 100 ? -3.939 -10.991 0.279 1.00 89.38 100 VAL A N 1
ATOM 705 C CA . VAL A 1 100 ? -3.210 -10.173 -0.695 1.00 89.38 100 VAL A CA 1
ATOM 706 C C . VAL A 1 100 ? -1.975 -10.940 -1.147 1.00 89.38 100 VAL A C 1
ATOM 708 O O . VAL A 1 100 ? -0.988 -11.043 -0.425 1.00 89.38 100 VAL A O 1
ATOM 711 N N . THR A 1 101 ? -2.023 -11.483 -2.362 1.00 88.25 101 THR A N 1
ATOM 712 C CA . THR A 1 101 ? -0.895 -12.208 -2.961 1.00 88.25 101 THR A CA 1
ATOM 713 C C . THR A 1 101 ? -0.446 -11.531 -4.248 1.00 88.25 101 THR A C 1
ATOM 715 O O . THR A 1 101 ? -1.261 -10.993 -5.003 1.00 88.25 101 THR A O 1
ATOM 718 N N . THR A 1 102 ? 0.861 -11.559 -4.504 1.00 85.00 102 THR A N 1
ATOM 719 C CA . THR A 1 102 ? 1.484 -11.017 -5.715 1.00 85.00 102 THR A CA 1
ATOM 720 C C . THR A 1 102 ? 2.244 -12.107 -6.465 1.00 85.00 102 THR A C 1
ATOM 722 O O . THR A 1 102 ? 2.688 -13.105 -5.892 1.00 85.00 102 THR A O 1
ATOM 725 N N . ARG A 1 103 ? 2.405 -11.928 -7.779 1.00 79.12 103 ARG A N 1
ATOM 726 C CA . ARG A 1 103 ? 3.231 -12.824 -8.603 1.00 79.12 103 ARG A CA 1
ATOM 727 C C . ARG A 1 103 ? 4.720 -12.631 -8.279 1.00 79.12 103 ARG A C 1
ATOM 729 O O . ARG A 1 103 ? 5.159 -11.515 -8.015 1.00 79.12 103 ARG A O 1
ATOM 736 N N . ALA A 1 104 ? 5.508 -13.709 -8.334 1.00 60.28 104 ALA A N 1
ATOM 737 C CA . ALA A 1 104 ? 6.953 -13.653 -8.094 1.00 60.28 104 ALA A CA 1
ATOM 738 C C . ALA A 1 104 ? 7.642 -12.687 -9.081 1.00 60.28 104 ALA A C 1
ATOM 740 O O . ALA A 1 104 ? 7.485 -12.829 -10.294 1.00 60.28 104 ALA A O 1
ATOM 741 N N . GLY A 1 105 ? 8.396 -11.717 -8.546 1.00 54.34 105 GLY A N 1
ATOM 742 C CA . GLY A 1 105 ? 9.042 -10.643 -9.313 1.00 54.34 105 GLY A CA 1
ATOM 743 C C . GLY A 1 105 ? 8.269 -9.317 -9.352 1.00 54.34 105 GLY A C 1
ATOM 744 O O . GLY A 1 105 ? 8.396 -8.596 -10.338 1.00 54.34 105 GLY A O 1
ATOM 745 N N . ALA A 1 106 ? 7.461 -8.994 -8.331 1.00 47.38 106 ALA A N 1
ATOM 746 C CA . ALA A 1 106 ? 6.539 -7.859 -8.377 1.00 47.38 106 ALA A CA 1
ATOM 747 C C . ALA A 1 106 ? 6.319 -7.116 -7.034 1.00 47.38 106 ALA A C 1
ATOM 749 O O . ALA A 1 106 ? 6.380 -7.725 -5.971 1.00 47.38 106 ALA A O 1
ATOM 750 N N . ALA A 1 107 ? 6.086 -5.792 -7.096 1.00 45.06 107 ALA A N 1
ATOM 751 C CA . ALA A 1 107 ? 6.155 -4.836 -5.974 1.00 45.06 107 ALA A CA 1
ATOM 752 C C . ALA A 1 107 ? 4.932 -4.805 -5.043 1.00 45.06 107 ALA A C 1
ATOM 754 O O . ALA A 1 107 ? 3.820 -5.174 -5.417 1.00 45.06 107 ALA A O 1
ATOM 755 N N . ALA A 1 108 ? 5.170 -4.286 -3.833 1.00 41.91 108 ALA A N 1
ATOM 756 C CA . ALA A 1 108 ? 4.203 -4.138 -2.756 1.00 41.91 108 ALA A CA 1
ATOM 757 C C . ALA A 1 108 ? 3.321 -2.890 -2.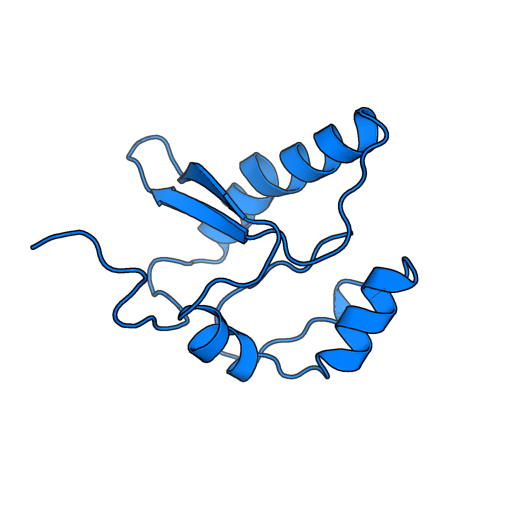935 1.00 41.91 108 ALA A C 1
ATOM 759 O O . ALA A 1 108 ? 3.805 -1.761 -2.878 1.00 41.91 108 ALA A O 1
ATOM 760 N N . ALA A 1 109 ? 2.010 -3.091 -3.060 1.00 43.78 109 ALA A N 1
ATOM 761 C CA . ALA A 1 109 ? 1.031 -2.105 -2.621 1.00 43.78 109 ALA A CA 1
ATOM 762 C C . ALA A 1 109 ? 0.434 -2.583 -1.304 1.00 43.78 109 ALA A C 1
ATOM 764 O O . ALA A 1 109 ? -0.047 -3.710 -1.206 1.00 43.78 109 ALA A O 1
ATOM 765 N N . THR A 1 110 ? 0.496 -1.731 -0.284 1.00 45.59 110 THR A N 1
ATOM 766 C CA . THR A 1 110 ? -0.096 -2.040 1.018 1.00 45.59 110 THR A CA 1
ATOM 767 C C . THR A 1 110 ? -1.566 -1.640 0.983 1.00 45.59 110 THR A C 1
ATOM 769 O O . THR A 1 110 ? -1.897 -0.472 0.776 1.00 45.59 110 THR A O 1
ATOM 772 N N . VAL A 1 111 ? -2.448 -2.619 1.164 1.00 48.91 111 VAL A N 1
ATOM 773 C CA . VAL A 1 111 ? -3.865 -2.390 1.454 1.00 48.91 111 VAL A CA 1
ATOM 774 C C . VAL A 1 111 ? -4.014 -2.498 2.971 1.00 48.91 111 VAL A C 1
ATOM 776 O O . VAL A 1 111 ? -3.623 -3.512 3.546 1.00 48.91 111 VAL A O 1
ATOM 779 N N . ALA A 1 112 ? -4.491 -1.434 3.614 1.00 41.84 112 ALA A N 1
ATOM 780 C CA . ALA A 1 112 ? -4.505 -1.285 5.068 1.00 41.84 112 ALA A CA 1
ATOM 781 C C . ALA A 1 112 ? -5.933 -1.341 5.642 1.00 41.84 112 ALA A C 1
ATOM 783 O O . ALA A 1 112 ? -6.887 -0.882 5.002 1.00 41.84 112 ALA A O 1
ATOM 784 N N . ILE A 1 113 ? -6.041 -1.889 6.858 1.00 40.09 113 ILE A N 1
ATOM 785 C CA . ILE A 1 113 ? -7.153 -1.720 7.812 1.00 40.09 113 ILE A CA 1
ATOM 786 C C . ILE A 1 113 ? -6.630 -0.888 8.985 1.00 40.09 113 ILE A C 1
ATOM 788 O O . ILE A 1 113 ? -5.457 -1.120 9.360 1.00 40.09 113 ILE A O 1
#

InterPro domains:
  IPR000115 Phosphoribosylglycinamide synthetase [PTHR43472] (1-111)
  IPR020559 Phosphoribosylglycinamide synthetase, conserved site [PS00184] (66-73)
  IPR020561 Phosphoribosylglycinamide synthetase, ATP-grasp (A) domain [PF01071] (1-72)

Foldseek 3Di:
DDDDLDPDDAWDDPVDDPVLVVVCCVPPVVVVQVVCVVVVNHQFWFWDFDWDQDPVGIDGPDIDNDDGVVRCVHQVVQWPADPVVQNVCSVVVNHDPVRTDGDPRTDDGDGGD

Secondary structure (DSSP, 8-state):
-PPPS-S---SS-TT--HHHHHHHIIIIIHHHHHHHHHTT----EE-EEEEEEETTEEEEEEEESS--TTTHHHHGGGB-S-HHHHHHHHHTT---GGG--B-TT-PPPPEE-

pLDDT: mean 86.33, std 14.3, range [40.09, 97.12]

Sequence (113 aa):
GPNTGGMGAYAPAPVWTDELASVVHATILAPAMAGMAAEGRAFVGCLYAGLMLTAEGPKVVEFNCRFGDPEAQVVLPLLSCDLVDVMLACCAGRLEPAMVTTRAGAAAATVAI